Protein AF-T1BQE9-F1 (afdb_monomer)

pLDDT: mean 94.15, std 4.01, range [62.59, 97.69]

Mean predicted aligned error: 7.02 Å

Nearest PDB structures (foldseek):
  5xge-assembly1_A  TM=5.916E-01  e=1.731E-04  Pseudomonas aeruginosa PAO1
  5xgd-assembly1_A  TM=4.954E-01  e=2.818E-04  Pseudomonas aeruginosa PAO1
  8dik-assembly1_A  TM=7.262E-01  e=4.936E-03  Escherichia coli
  5xgb-assembly1_A-2  TM=3.998E-01  e=2.208E-04  Pseudomonas aeruginosa PAO1
  8iff-assembly1_B  TM=5.034E-01  e=6.000E-02  Arabidopsis thaliana

InterPro domains:
  IPR000160 GGDEF domain [PF00990] (57-122)
  IPR000160 GGDEF domain [PS50887] (87-123)
  IPR000160 GGDEF domain [TIGR00254] (54-122)
  IPR000160 GGDEF domain [cd01949] (58-122)
  IPR029787 Nucleotide cyclase [SSF55073] (62-122)
  IPR035965 PAS domain superfamily [SSF55785] (3-54)
  IPR043128 Reverse transcriptase/Diguanylate cyclase domain [G3DSA:3.30.70.270] (54-123)
  IPR052163 Diguanylate Cyclase/Regulatory Protein [PTHR46663] (2-123)

Sequence (123 aa):
KGHWDGEIINKKKNGDLFTSWLSITTLM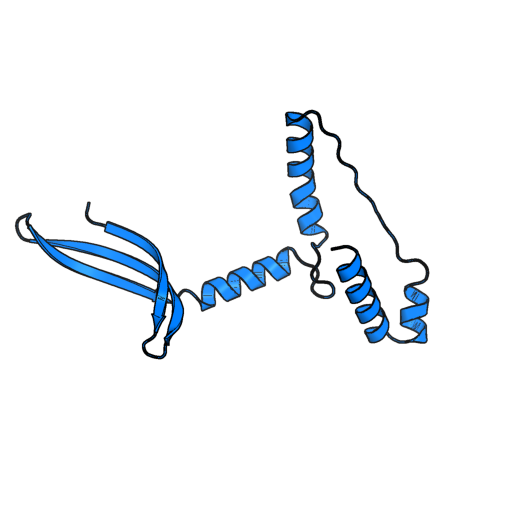TGGIIDHFVGILDDISEKKIREEQLTRLAYQDPLTGLANRYLLLERVPQILAFCKRRTMKAAILAIDLDRFKPVNDNYGHIVGDKLLQVLAKRLA

Radius of gyration: 24.88 Å; Cα contacts (8 Å, |Δi|>4): 122; chains: 1; bounding box: 51×43×64 Å

Secondary structure (DSSP, 8-state):
--EEEEEEEEE-TTS-EEEEEEEEEEEEETTEEEEEEEEEEE-HHHHHHHHHHHHHHHB-TTT-SB-HHHHHHHHHHHHHHHHHHT----------TTHHHHHHHH-HHHHHHHHHHHHHHH-

Solvent-accessible surface area (backbone atoms only — not comparable to full-atom values): 7362 Å² total; per-residue (Å²): 125,65,63,52,73,48,81,45,83,46,69,48,94,90,64,51,76,44,41,27,42,39,38,39,38,58,40,66,57,98,87,39,85,74,49,75,51,74,51,77,42,82,43,44,70,58,52,53,50,51,50,50,51,50,44,65,68,32,29,34,89,83,51,66,44,76,24,73,62,39,51,63,67,44,49,62,57,51,53,54,50,22,66,77,66,78,48,87,84,86,87,87,88,83,81,71,83,70,50,64,61,42,27,75,74,64,34,60,72,51,38,52,51,50,49,32,54,51,42,66,73,74,108

Foldseek 3Di:
DAKDWDWDWDADPVGDIFIWIKIWGFDDDPNHGDDIDIDIDGCRVVVVVVVVVVQVQFADPLQSHGDPNVVVVCVVVVVVVCVVVVHDDDDDDDDDPPLVVCCVPPNPVRSSVVSNVVSVVVD

Structure (mmCIF, N/CA/C/O backbone):
data_AF-T1BQE9-F1
#
_entry.id   AF-T1BQE9-F1
#
loop_
_atom_site.group_PDB
_atom_site.id
_atom_site.type_symbol
_atom_site.label_atom_id
_atom_site.label_alt_id
_atom_site.label_comp_id
_atom_site.label_asym_id
_atom_site.label_entity_id
_atom_site.label_seq_id
_atom_site.pdbx_PDB_ins_code
_atom_site.Cartn_x
_atom_site.Cartn_y
_atom_site.Cartn_z
_atom_site.occupancy
_atom_site.B_iso_or_equiv
_atom_site.auth_seq_id
_atom_site.auth_comp_id
_atom_site.auth_asym_id
_atom_site.auth_atom_id
_atom_site.pdbx_PDB_model_num
ATOM 1 N N . LYS A 1 1 ? 23.593 11.977 -28.640 1.00 62.59 1 LYS A N 1
ATOM 2 C CA . LYS A 1 1 ? 23.774 10.521 -28.865 1.00 62.59 1 LYS A CA 1
ATOM 3 C C . LYS A 1 1 ? 22.382 9.940 -29.055 1.00 62.59 1 LYS A C 1
ATOM 5 O O . LYS A 1 1 ? 21.545 10.225 -28.213 1.00 62.59 1 LYS A O 1
ATOM 10 N N . GLY A 1 2 ? 22.114 9.284 -30.186 1.00 83.56 2 GLY A N 1
ATOM 11 C CA . GLY A 1 2 ? 20.777 8.799 -30.553 1.00 83.56 2 GLY A CA 1
ATOM 12 C C . GLY A 1 2 ? 20.382 7.589 -29.715 1.00 83.56 2 GLY A C 1
ATOM 13 O O . GLY A 1 2 ? 20.604 6.454 -30.123 1.00 83.56 2 GLY A O 1
ATOM 14 N N . HIS A 1 3 ? 19.892 7.851 -28.509 1.00 91.19 3 HIS A N 1
ATOM 15 C CA . HIS A 1 3 ? 19.407 6.849 -27.576 1.00 91.19 3 HIS A CA 1
ATOM 16 C C . HIS A 1 3 ? 18.204 7.416 -26.832 1.00 91.19 3 HIS A C 1
ATOM 18 O O . HIS A 1 3 ? 18.222 8.582 -26.432 1.00 91.19 3 HIS A O 1
ATOM 24 N N . TRP A 1 4 ? 17.181 6.592 -26.668 1.00 94.88 4 TRP A N 1
ATOM 25 C CA . TRP A 1 4 ? 16.024 6.895 -25.847 1.00 94.88 4 TRP A CA 1
ATOM 26 C C . TRP A 1 4 ? 15.579 5.621 -25.142 1.00 94.88 4 TRP A C 1
ATOM 28 O O . TRP A 1 4 ? 15.485 4.570 -25.773 1.00 94.88 4 TRP A O 1
ATOM 38 N N . ASP A 1 5 ? 15.282 5.729 -23.858 1.00 95.62 5 ASP A N 1
ATOM 39 C CA . ASP A 1 5 ? 14.698 4.672 -23.053 1.00 95.62 5 ASP A CA 1
ATOM 40 C C . ASP A 1 5 ? 13.541 5.231 -22.222 1.00 95.62 5 ASP A C 1
ATOM 42 O O . ASP A 1 5 ? 13.571 6.380 -21.772 1.00 95.62 5 ASP A O 1
ATOM 46 N N . GLY A 1 6 ? 12.488 4.435 -22.053 1.00 95.69 6 GLY A N 1
ATOM 47 C CA . GLY A 1 6 ? 11.358 4.849 -21.241 1.00 95.69 6 GLY A CA 1
ATOM 48 C C . GLY A 1 6 ? 10.224 3.842 -21.165 1.00 95.69 6 GLY A C 1
ATOM 49 O O . GLY A 1 6 ? 10.107 2.905 -21.958 1.00 95.69 6 GLY A O 1
ATOM 50 N N . GLU A 1 7 ? 9.357 4.079 -20.186 1.00 96.25 7 GLU A N 1
ATOM 51 C CA . GLU A 1 7 ? 8.101 3.361 -20.038 1.00 96.25 7 GLU A CA 1
ATOM 52 C C . GLU A 1 7 ? 7.047 3.936 -20.988 1.00 96.25 7 GLU A C 1
ATOM 54 O O . GLU A 1 7 ? 6.796 5.142 -21.005 1.00 96.25 7 GLU A O 1
ATOM 59 N N . ILE A 1 8 ? 6.398 3.058 -21.751 1.00 95.44 8 ILE A N 1
ATOM 60 C CA . ILE A 1 8 ? 5.274 3.404 -22.622 1.00 95.44 8 ILE A CA 1
ATOM 61 C C . ILE A 1 8 ? 4.146 2.389 -22.482 1.00 95.44 8 ILE A C 1
ATOM 63 O O . ILE A 1 8 ? 4.360 1.226 -22.133 1.00 95.44 8 ILE A O 1
ATOM 67 N N . ILE A 1 9 ? 2.931 2.831 -22.798 1.00 96.25 9 ILE A N 1
ATOM 68 C CA . ILE A 1 9 ? 1.780 1.947 -22.964 1.00 96.25 9 ILE A CA 1
ATOM 69 C C . ILE A 1 9 ? 1.748 1.509 -24.427 1.00 96.25 9 ILE A C 1
ATOM 71 O O . ILE A 1 9 ? 1.636 2.340 -25.327 1.00 96.25 9 ILE A O 1
ATOM 75 N N . ASN A 1 10 ? 1.833 0.204 -24.654 1.00 94.81 10 ASN A N 1
ATOM 76 C CA . ASN A 1 10 ? 1.734 -0.418 -25.966 1.00 94.81 10 ASN A CA 1
ATOM 77 C C . ASN A 1 10 ? 0.461 -1.253 -26.086 1.00 94.81 10 ASN A C 1
ATOM 79 O O . ASN A 1 10 ? -0.235 -1.517 -25.105 1.00 94.81 10 ASN A O 1
ATOM 83 N N . LYS A 1 11 ? 0.154 -1.674 -27.316 1.00 95.62 11 LYS A N 1
ATOM 84 C CA . LYS A 1 11 ? -1.008 -2.511 -27.620 1.00 95.62 11 LYS A CA 1
ATOM 85 C C . LYS A 1 11 ? -0.579 -3.806 -28.301 1.00 95.62 11 LYS A C 1
ATOM 87 O O . LYS A 1 11 ? 0.121 -3.776 -29.311 1.00 95.62 11 LYS A O 1
ATOM 92 N N . LYS A 1 12 ? -1.017 -4.944 -27.767 1.00 93.19 12 LYS A N 1
ATOM 93 C CA . LYS A 1 12 ? -0.845 -6.268 -28.379 1.00 93.19 12 LYS A CA 1
ATOM 94 C C . LYS A 1 12 ? -1.709 -6.377 -29.640 1.00 93.19 12 LYS A C 1
ATOM 96 O O . LYS A 1 12 ? -2.676 -5.635 -29.827 1.00 93.19 12 LYS A O 1
ATOM 101 N N . LYS A 1 13 ? -1.396 -7.339 -30.517 1.00 93.62 13 LYS A N 1
ATOM 102 C CA . LYS A 1 13 ? -2.164 -7.586 -31.757 1.00 93.6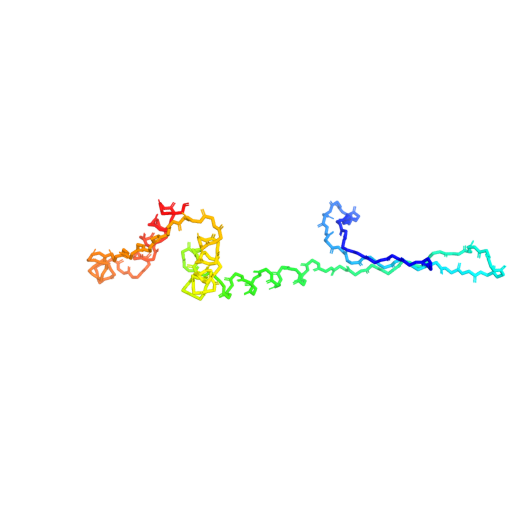2 13 LYS A CA 1
ATOM 103 C C . LYS A 1 13 ? -3.646 -7.881 -31.487 1.00 93.62 13 LYS A C 1
ATOM 105 O O . LYS A 1 13 ? -4.492 -7.519 -32.296 1.00 93.62 13 LYS A O 1
ATOM 110 N N . ASN A 1 14 ? -3.951 -8.520 -30.358 1.00 94.56 14 ASN A N 1
ATOM 111 C CA . ASN A 1 14 ? -5.314 -8.823 -29.918 1.00 94.56 14 ASN A CA 1
ATOM 112 C C . ASN A 1 14 ? -6.072 -7.601 -29.353 1.00 94.56 14 ASN A C 1
ATOM 114 O O . ASN A 1 14 ? -7.262 -7.713 -29.088 1.00 94.56 14 ASN A O 1
ATOM 118 N N . GLY A 1 15 ? -5.416 -6.445 -29.200 1.00 93.94 15 GLY A N 1
ATOM 119 C CA . GLY A 1 15 ? -6.016 -5.217 -28.683 1.00 93.94 15 GLY A CA 1
ATOM 120 C C . GLY A 1 15 ? -5.698 -4.903 -27.221 1.00 93.94 15 GLY A C 1
ATOM 121 O O . GLY A 1 15 ? -5.955 -3.774 -26.809 1.00 93.94 15 GLY A O 1
ATOM 122 N N . ASP A 1 16 ? -5.099 -5.830 -26.470 1.00 94.81 16 ASP A N 1
ATOM 123 C CA . ASP A 1 16 ? -4.802 -5.620 -25.051 1.00 94.81 16 ASP A CA 1
ATOM 124 C C . ASP A 1 16 ? -3.706 -4.572 -24.859 1.00 94.81 16 ASP A C 1
ATOM 126 O O . ASP A 1 16 ? -2.667 -4.602 -25.529 1.00 94.81 16 ASP A O 1
ATOM 130 N N . LEU A 1 17 ? -3.924 -3.656 -23.917 1.00 94.38 17 LEU A N 1
ATOM 131 C CA . LEU A 1 17 ? -2.906 -2.701 -23.499 1.00 94.38 17 LEU A CA 1
ATOM 132 C C . LEU A 1 17 ? -1.933 -3.364 -22.527 1.00 94.38 17 LEU A C 1
ATOM 134 O O . LEU A 1 17 ? -2.334 -4.147 -21.667 1.00 94.38 17 LEU A O 1
ATOM 138 N N . PHE A 1 18 ? -0.655 -3.030 -22.653 1.00 94.69 18 PHE A N 1
ATOM 139 C CA . PHE A 1 18 ? 0.387 -3.497 -21.748 1.00 94.69 18 PHE A CA 1
ATOM 140 C C . PHE A 1 18 ? 1.454 -2.422 -21.565 1.00 94.69 18 PHE A C 1
ATOM 142 O O . PHE A 1 18 ? 1.672 -1.582 -22.443 1.00 94.69 18 PHE A O 1
ATOM 149 N N . THR A 1 19 ? 2.112 -2.438 -20.412 1.00 96.31 19 THR A N 1
ATOM 150 C CA . THR A 1 19 ? 3.206 -1.516 -20.123 1.00 96.31 19 THR A CA 1
ATOM 151 C C . THR A 1 19 ? 4.511 -2.141 -20.583 1.00 96.31 19 THR A C 1
ATOM 153 O O . THR A 1 19 ? 4.851 -3.249 -20.173 1.00 96.31 19 THR A O 1
ATOM 156 N N . SER A 1 20 ? 5.268 -1.415 -21.400 1.00 96.19 20 SER A N 1
ATOM 157 C CA . SER A 1 20 ? 6.575 -1.868 -21.862 1.00 96.19 20 SER A CA 1
ATOM 158 C C . SER A 1 20 ? 7.671 -0.863 -21.569 1.00 96.19 20 SER A C 1
ATOM 160 O O . SER A 1 20 ? 7.469 0.341 -21.742 1.00 96.19 20 SER A O 1
ATOM 162 N N . TRP A 1 21 ? 8.850 -1.369 -21.225 1.00 96.38 21 TRP A N 1
ATOM 163 C CA . TRP A 1 21 ? 10.082 -0.601 -21.311 1.00 96.38 21 TRP A CA 1
ATOM 164 C C . TRP A 1 21 ? 10.601 -0.678 -22.746 1.00 96.38 21 TRP A C 1
ATOM 166 O O . TRP A 1 21 ? 10.864 -1.771 -23.251 1.00 96.38 21 TRP A O 1
ATOM 176 N N . LEU A 1 22 ? 10.715 0.464 -23.420 1.00 96.88 22 LEU A N 1
ATOM 177 C CA . LEU A 1 22 ? 11.240 0.544 -24.779 1.00 96.88 22 LEU A CA 1
ATOM 178 C C . LEU A 1 22 ? 12.586 1.262 -24.751 1.00 96.88 22 LEU A C 1
ATOM 180 O O . LEU A 1 22 ? 12.688 2.365 -24.230 1.00 96.88 22 LEU A O 1
ATOM 184 N N . SER A 1 23 ? 13.601 0.636 -25.341 1.00 96.31 23 SER A N 1
ATOM 185 C CA . SER A 1 23 ? 14.924 1.214 -25.565 1.00 96.31 23 SER A CA 1
ATOM 186 C C . SER A 1 23 ? 15.188 1.284 -27.065 1.00 96.31 23 SER A C 1
ATOM 188 O O . SER A 1 23 ? 15.152 0.261 -27.746 1.00 96.31 23 SER A O 1
ATOM 190 N N . ILE A 1 24 ? 15.427 2.482 -27.593 1.00 96.00 24 ILE A N 1
ATOM 191 C CA . ILE A 1 24 ? 15.719 2.742 -29.004 1.00 96.00 24 ILE A CA 1
ATOM 192 C C . ILE A 1 24 ? 17.141 3.274 -29.107 1.00 96.00 24 ILE A C 1
ATOM 194 O O . ILE A 1 24 ? 17.485 4.284 -28.495 1.00 96.00 24 ILE A O 1
ATOM 198 N N . THR A 1 25 ? 17.962 2.626 -29.925 1.00 94.88 25 THR A N 1
ATOM 199 C CA . THR A 1 25 ? 19.330 3.064 -30.206 1.00 94.88 25 THR A CA 1
ATOM 200 C C . THR A 1 25 ? 19.527 3.246 -31.701 1.00 94.88 25 THR A C 1
ATOM 202 O O . THR A 1 25 ? 19.159 2.392 -32.506 1.00 94.88 25 THR A O 1
ATOM 205 N N . THR A 1 26 ? 20.112 4.377 -32.078 1.00 94.31 26 THR A N 1
ATOM 206 C CA . THR A 1 26 ? 20.447 4.691 -33.465 1.00 94.31 26 THR A CA 1
ATOM 207 C C . THR A 1 26 ? 21.767 4.034 -33.857 1.00 94.31 26 THR A C 1
ATOM 209 O O . THR A 1 26 ? 22.780 4.222 -33.182 1.00 94.31 26 THR A O 1
ATOM 212 N N . LEU A 1 27 ? 21.773 3.315 -34.977 1.00 91.62 27 LEU A N 1
ATOM 213 C CA . LEU A 1 27 ? 22.975 2.810 -35.631 1.00 91.62 27 LEU A CA 1
ATOM 214 C C . LEU A 1 27 ? 23.413 3.792 -36.716 1.00 91.62 27 LEU A C 1
ATOM 216 O O . LEU A 1 27 ? 22.602 4.249 -37.526 1.00 91.62 27 LEU A O 1
ATOM 220 N N . MET A 1 28 ? 24.701 4.129 -36.708 1.00 90.31 28 MET A N 1
ATOM 221 C CA . MET A 1 28 ? 25.295 5.064 -37.658 1.00 90.31 28 MET A CA 1
ATOM 222 C C . MET A 1 28 ? 26.385 4.377 -38.474 1.00 90.31 28 MET A C 1
ATOM 224 O O . MET A 1 28 ? 27.277 3.748 -37.906 1.00 90.31 28 MET A O 1
ATOM 228 N N . THR A 1 29 ? 26.354 4.592 -39.787 1.00 88.69 29 THR A N 1
ATOM 229 C CA . THR A 1 29 ? 27.376 4.133 -40.733 1.00 88.69 29 THR A CA 1
ATOM 230 C C . THR A 1 29 ? 27.909 5.349 -41.482 1.00 88.69 29 THR A C 1
ATOM 232 O O . THR A 1 29 ? 27.142 6.119 -42.052 1.00 88.69 29 THR A O 1
ATOM 235 N N . GLY A 1 30 ? 29.223 5.592 -41.435 1.00 86.75 30 GLY A N 1
ATOM 236 C CA . GLY A 1 30 ? 29.820 6.762 -42.099 1.00 86.75 30 GLY A CA 1
ATOM 237 C C . GLY A 1 30 ? 29.335 8.124 -41.572 1.00 86.75 30 GLY A C 1
ATOM 238 O O . GLY A 1 30 ? 29.388 9.108 -42.299 1.00 86.75 30 GLY A O 1
ATOM 239 N N . GLY A 1 31 ? 28.834 8.193 -40.332 1.00 84.62 31 GLY A N 1
ATOM 240 C CA . GLY A 1 31 ? 28.271 9.419 -39.743 1.00 84.62 31 GLY A CA 1
ATOM 241 C C . GLY A 1 31 ? 26.815 9.711 -40.130 1.00 84.62 31 GLY A C 1
ATOM 242 O O . GLY A 1 31 ? 26.263 10.714 -39.682 1.00 84.62 31 GLY A O 1
ATOM 243 N N . ILE A 1 32 ? 26.182 8.832 -40.911 1.00 87.94 32 ILE A N 1
ATOM 244 C CA . ILE A 1 32 ? 24.778 8.926 -41.322 1.00 87.94 32 ILE A CA 1
ATOM 245 C C . ILE A 1 32 ? 23.959 7.918 -40.511 1.00 87.94 32 ILE A C 1
ATOM 247 O O . ILE A 1 32 ? 24.427 6.817 -40.220 1.00 87.94 32 ILE A O 1
ATOM 251 N N . ILE A 1 33 ? 22.744 8.307 -40.121 1.00 87.69 33 ILE A N 1
ATOM 252 C CA . ILE A 1 33 ? 21.786 7.401 -39.481 1.00 87.69 33 ILE A CA 1
ATOM 253 C C . ILE A 1 33 ? 21.350 6.356 -40.505 1.00 87.69 33 ILE A C 1
ATOM 255 O O . ILE A 1 33 ? 20.773 6.706 -41.529 1.00 87.69 33 ILE A O 1
ATOM 259 N N . ASP A 1 34 ? 21.620 5.093 -40.200 1.00 90.38 34 ASP A N 1
ATOM 260 C CA . ASP A 1 34 ? 21.367 3.964 -41.093 1.00 90.38 34 ASP A CA 1
ATOM 261 C C . ASP A 1 34 ? 20.167 3.141 -40.599 1.00 90.38 34 ASP A C 1
ATOM 263 O O . ASP A 1 34 ? 19.220 2.897 -41.340 1.00 90.38 34 ASP A O 1
ATOM 267 N N . HIS A 1 35 ? 20.138 2.805 -39.304 1.00 92.00 35 HIS A N 1
ATOM 268 C CA . HIS A 1 35 ? 19.071 2.003 -38.699 1.00 92.00 35 HIS A CA 1
ATOM 269 C C . HIS A 1 35 ? 18.724 2.471 -37.281 1.00 92.00 35 HIS A C 1
ATOM 271 O O . HIS A 1 35 ? 19.502 3.151 -36.609 1.00 92.00 35 HIS A O 1
ATOM 277 N N . PHE A 1 36 ? 17.563 2.038 -36.792 1.00 92.81 36 PHE A N 1
ATOM 278 C CA . PHE A 1 36 ? 17.206 2.088 -35.377 1.00 92.81 36 PHE A CA 1
ATOM 279 C C . PHE A 1 36 ? 16.979 0.667 -34.877 1.00 92.81 36 PHE A C 1
ATOM 281 O O . PHE A 1 36 ? 16.279 -0.116 -35.515 1.00 92.81 36 PHE A O 1
ATOM 288 N N . VAL A 1 37 ? 17.552 0.348 -33.723 1.00 94.31 37 VAL A N 1
ATOM 289 C CA . VAL A 1 37 ? 17.296 -0.907 -33.018 1.00 94.31 37 VAL A CA 1
ATOM 290 C C . VAL A 1 37 ? 16.435 -0.592 -31.807 1.00 94.31 37 VAL A C 1
ATOM 292 O O . VAL A 1 37 ? 16.832 0.208 -30.961 1.00 94.31 37 VAL A O 1
ATOM 295 N N . GLY A 1 38 ? 15.254 -1.205 -31.753 1.00 94.81 38 GLY A N 1
ATOM 296 C CA . GLY A 1 38 ? 14.331 -1.124 -30.627 1.00 94.81 38 GLY A CA 1
ATOM 297 C C . GLY A 1 38 ? 14.305 -2.439 -29.854 1.00 94.81 38 GLY A C 1
ATOM 298 O O . GLY A 1 38 ? 14.057 -3.487 -30.445 1.00 94.81 38 GLY A O 1
ATOM 299 N N . ILE A 1 39 ? 14.531 -2.383 -28.544 1.00 94.56 39 ILE A N 1
ATOM 300 C CA . ILE A 1 39 ? 14.305 -3.499 -27.622 1.00 94.56 39 ILE A CA 1
ATOM 301 C C . ILE A 1 39 ? 13.086 -3.150 -26.778 1.00 94.56 39 ILE A C 1
ATOM 303 O O . ILE A 1 39 ? 13.050 -2.095 -26.145 1.00 94.56 39 ILE A O 1
ATOM 307 N N . LEU A 1 40 ? 12.098 -4.038 -26.787 1.00 95.75 40 LEU A N 1
ATOM 308 C CA . LEU A 1 40 ? 10.863 -3.910 -26.029 1.00 95.75 40 LEU A CA 1
ATOM 309 C C . LEU A 1 40 ? 10.799 -5.035 -25.000 1.00 95.75 40 LEU A C 1
ATOM 311 O O . LEU A 1 40 ? 10.899 -6.205 -25.364 1.00 95.75 40 LEU A O 1
ATOM 315 N N . ASP A 1 41 ? 10.596 -4.664 -23.742 1.00 95.25 41 ASP A N 1
ATOM 316 C CA . ASP A 1 41 ? 10.373 -5.589 -22.632 1.00 95.25 41 ASP A CA 1
ATOM 317 C C . ASP A 1 41 ? 8.971 -5.358 -22.046 1.00 95.25 41 ASP A C 1
ATOM 319 O O . ASP A 1 41 ? 8.622 -4.220 -21.721 1.00 95.25 41 ASP A O 1
ATOM 323 N N . ASP A 1 42 ? 8.141 -6.404 -21.953 1.00 95.06 42 ASP A N 1
ATOM 324 C CA . ASP A 1 42 ? 6.819 -6.325 -21.309 1.00 95.06 42 ASP A CA 1
ATOM 325 C C . ASP A 1 42 ? 7.021 -6.368 -19.790 1.00 95.06 42 ASP A C 1
ATOM 327 O O . ASP A 1 42 ? 7.296 -7.415 -19.204 1.00 95.06 42 ASP A O 1
ATOM 331 N N . ILE A 1 43 ? 6.876 -5.213 -19.141 1.00 95.50 43 ILE A N 1
ATOM 332 C CA . ILE A 1 43 ? 7.095 -5.067 -17.698 1.00 95.50 43 ILE A CA 1
ATOM 333 C C . ILE A 1 43 ? 5.789 -5.146 -16.900 1.00 95.50 43 ILE A C 1
ATOM 335 O O . ILE A 1 43 ? 5.795 -4.897 -15.693 1.00 95.50 43 ILE A O 1
ATOM 339 N N . SER A 1 44 ? 4.666 -5.501 -17.533 1.00 93.25 44 SER A N 1
ATOM 340 C CA . SER A 1 44 ? 3.341 -5.483 -16.896 1.00 93.25 44 SER A CA 1
ATOM 341 C C . SER A 1 44 ? 3.292 -6.364 -15.644 1.00 93.25 44 SER A C 1
ATOM 343 O O . SER A 1 44 ? 2.871 -5.912 -14.580 1.00 93.25 44 SER A O 1
ATOM 345 N N . GLU A 1 45 ? 3.802 -7.597 -15.717 1.00 93.38 45 GLU A N 1
ATOM 346 C CA . GLU A 1 45 ? 3.844 -8.50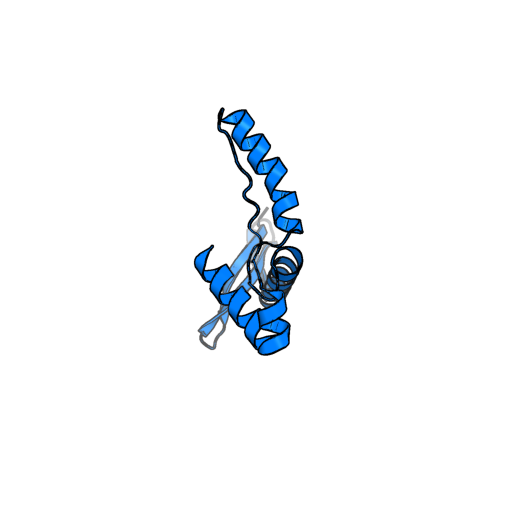6 -14.561 1.00 93.38 45 GLU A CA 1
ATOM 347 C C . GLU A 1 45 ? 4.756 -8.009 -13.438 1.00 93.38 45 GLU A C 1
ATOM 349 O O . GLU A 1 45 ? 4.496 -8.259 -12.258 1.00 93.38 45 GLU A O 1
ATOM 354 N N . LYS A 1 46 ? 5.852 -7.330 -13.791 1.00 93.56 46 LYS A N 1
ATOM 355 C CA . LYS A 1 46 ? 6.756 -6.733 -12.808 1.00 93.56 46 LYS A CA 1
ATOM 356 C C . LYS A 1 46 ? 6.035 -5.619 -12.053 1.00 93.56 46 LYS A C 1
ATOM 358 O O . LYS A 1 46 ? 6.049 -5.632 -10.826 1.00 93.56 46 LYS A O 1
ATOM 363 N N . LYS A 1 47 ? 5.331 -4.733 -12.763 1.00 92.44 47 LYS A N 1
ATOM 364 C CA . LYS A 1 47 ? 4.563 -3.644 -12.143 1.00 92.44 47 LYS A CA 1
ATOM 365 C C . LYS A 1 47 ? 3.427 -4.156 -11.263 1.00 92.44 47 LYS A C 1
ATOM 367 O O . LYS A 1 47 ? 3.263 -3.662 -10.155 1.00 92.44 47 LYS A O 1
ATOM 372 N N . ILE A 1 48 ? 2.697 -5.187 -11.699 1.00 92.69 48 ILE A N 1
ATOM 373 C CA . ILE A 1 48 ? 1.647 -5.815 -10.877 1.00 92.69 48 ILE A CA 1
ATOM 374 C C . ILE A 1 48 ? 2.238 -6.354 -9.569 1.00 92.69 48 ILE A C 1
ATOM 376 O O . ILE A 1 48 ? 1.681 -6.126 -8.496 1.00 92.69 48 ILE A O 1
ATOM 380 N N . ARG A 1 49 ? 3.387 -7.038 -9.633 1.00 93.75 49 ARG A N 1
ATOM 381 C CA . ARG A 1 49 ? 4.072 -7.544 -8.435 1.00 93.75 49 ARG A CA 1
ATOM 382 C C . ARG A 1 49 ? 4.569 -6.419 -7.531 1.00 93.75 49 ARG A C 1
ATOM 384 O O . ARG A 1 49 ? 4.412 -6.511 -6.318 1.00 93.75 49 ARG A O 1
ATOM 391 N N . GLU A 1 50 ? 5.137 -5.357 -8.094 1.00 93.44 50 GLU A N 1
ATOM 392 C CA . GLU A 1 50 ? 5.568 -4.176 -7.335 1.00 93.44 50 GLU A CA 1
ATOM 393 C C . GLU A 1 50 ? 4.391 -3.486 -6.633 1.00 93.44 50 GLU A C 1
ATOM 395 O O . GLU A 1 50 ? 4.495 -3.120 -5.460 1.00 93.44 50 GLU A O 1
ATOM 400 N N . GLU A 1 51 ? 3.246 -3.361 -7.305 1.00 92.50 51 GLU A N 1
ATOM 401 C CA . GLU A 1 51 ? 2.031 -2.797 -6.719 1.00 92.50 51 GLU A CA 1
ATOM 402 C C . GLU A 1 51 ? 1.487 -3.687 -5.593 1.00 92.50 51 GLU A C 1
ATOM 404 O O . GLU A 1 51 ? 1.124 -3.187 -4.527 1.00 92.50 51 GLU A O 1
ATOM 409 N N . GLN A 1 52 ? 1.493 -5.009 -5.780 1.00 92.19 52 GLN A N 1
ATOM 410 C CA . GLN A 1 52 ? 1.111 -5.966 -4.739 1.00 92.19 52 GLN A CA 1
ATOM 411 C C . GLN A 1 52 ? 2.040 -5.891 -3.523 1.00 92.19 52 GLN A C 1
ATOM 413 O O . GLN A 1 52 ? 1.558 -5.847 -2.393 1.00 92.19 52 GLN A O 1
ATOM 418 N N . LEU A 1 53 ? 3.358 -5.824 -3.733 1.00 93.19 53 LEU A N 1
ATOM 419 C CA . LEU A 1 53 ? 4.331 -5.648 -2.653 1.00 93.19 53 LEU A CA 1
ATOM 420 C C . LEU A 1 53 ? 4.107 -4.329 -1.912 1.00 93.19 53 LEU A C 1
ATOM 422 O O . LEU A 1 53 ? 4.090 -4.310 -0.684 1.00 93.19 53 LEU A O 1
ATOM 426 N N . THR A 1 54 ? 3.866 -3.244 -2.647 1.00 91.19 54 THR A N 1
ATOM 427 C CA . THR A 1 54 ? 3.550 -1.932 -2.070 1.00 91.19 54 THR A CA 1
ATOM 428 C C . THR A 1 54 ? 2.276 -2.004 -1.230 1.00 91.19 54 THR A C 1
ATOM 430 O O . THR A 1 54 ? 2.242 -1.517 -0.100 1.00 91.19 54 THR A O 1
ATOM 433 N N . ARG A 1 55 ? 1.232 -2.664 -1.741 1.00 92.50 55 ARG A N 1
ATOM 434 C CA . ARG A 1 55 ? -0.020 -2.882 -1.012 1.00 92.50 55 ARG A CA 1
ATOM 435 C C . ARG A 1 55 ? 0.218 -3.650 0.287 1.00 92.50 55 ARG A C 1
ATOM 437 O O . ARG A 1 55 ? -0.229 -3.200 1.333 1.00 92.50 55 ARG A O 1
ATOM 444 N N . LEU A 1 56 ? 0.957 -4.755 0.239 1.00 91.62 56 LEU A N 1
ATOM 445 C CA . LEU A 1 56 ? 1.272 -5.568 1.420 1.00 91.62 56 LEU A CA 1
ATOM 446 C C . LEU A 1 56 ? 2.138 -4.818 2.444 1.00 91.62 56 LEU A C 1
ATOM 448 O O . LEU A 1 56 ? 1.977 -5.017 3.645 1.00 91.62 56 LEU A O 1
ATOM 452 N N . ALA A 1 57 ? 3.038 -3.947 1.985 1.00 94.44 57 ALA A N 1
ATOM 453 C CA . ALA A 1 57 ? 3.907 -3.167 2.859 1.00 94.44 57 ALA A CA 1
ATOM 454 C C . ALA A 1 57 ? 3.161 -2.035 3.585 1.00 94.44 57 ALA A C 1
ATOM 456 O O . ALA A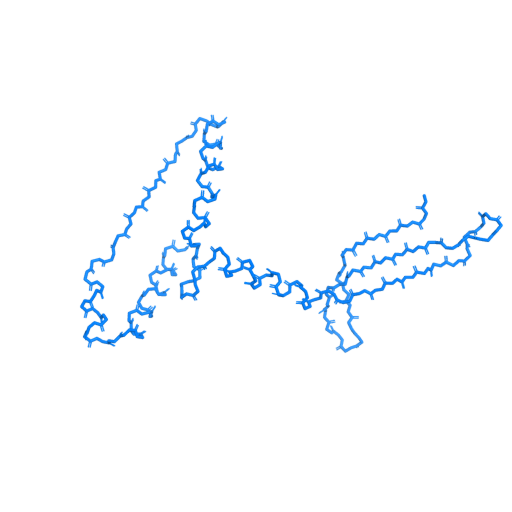 1 57 ? 3.467 -1.739 4.742 1.00 94.44 57 ALA A O 1
ATOM 457 N N . TYR A 1 58 ? 2.182 -1.400 2.931 1.00 96.06 58 TYR A N 1
ATOM 458 C CA . TYR A 1 58 ? 1.593 -0.142 3.409 1.00 96.06 58 TYR A CA 1
ATOM 459 C C . TYR A 1 58 ? 0.098 -0.191 3.732 1.00 96.06 58 TYR A C 1
ATOM 461 O O . TYR A 1 58 ? -0.407 0.748 4.350 1.00 96.06 58 TYR A O 1
ATOM 469 N N . GLN A 1 59 ? -0.622 -1.245 3.350 1.00 96.19 59 GLN A N 1
ATOM 470 C CA . GLN A 1 59 ? -2.056 -1.378 3.606 1.00 96.19 59 GLN A CA 1
ATOM 471 C C . GLN A 1 59 ? -2.362 -2.563 4.524 1.00 96.19 59 GLN A C 1
ATOM 473 O O . GLN A 1 59 ? -1.641 -3.558 4.558 1.00 96.19 59 GLN A O 1
ATOM 478 N N . ASP A 1 60 ? -3.432 -2.429 5.300 1.00 95.94 60 ASP A N 1
ATOM 479 C CA . ASP A 1 60 ? -4.022 -3.522 6.061 1.00 95.94 60 ASP A CA 1
ATOM 480 C C . ASP A 1 60 ? -4.812 -4.439 5.105 1.00 95.94 60 ASP A C 1
ATOM 482 O O . ASP A 1 60 ? -5.687 -3.950 4.385 1.00 95.94 60 ASP A O 1
ATOM 486 N N . PRO A 1 61 ? -4.529 -5.754 5.054 1.00 93.62 61 PRO A N 1
ATOM 487 C CA . PRO A 1 61 ? -5.122 -6.648 4.059 1.00 93.62 61 PRO A CA 1
ATOM 488 C C . PRO A 1 61 ? -6.624 -6.882 4.259 1.00 93.62 61 PRO A C 1
ATOM 490 O O . PRO A 1 61 ? -7.313 -7.226 3.300 1.00 93.62 61 PRO A O 1
ATOM 493 N N . LEU A 1 62 ? -7.140 -6.704 5.480 1.00 95.56 62 LEU A N 1
ATOM 494 C CA . LEU A 1 62 ? -8.554 -6.911 5.778 1.00 95.56 62 LEU A CA 1
ATOM 495 C C . LEU A 1 62 ? -9.400 -5.711 5.339 1.00 95.56 62 LEU A C 1
ATOM 497 O O . LEU A 1 62 ? -10.446 -5.884 4.710 1.00 95.56 62 LEU A O 1
ATOM 501 N N . THR A 1 63 ? -8.960 -4.504 5.693 1.00 95.75 63 THR A N 1
ATOM 502 C CA . THR A 1 63 ? -9.722 -3.259 5.522 1.00 95.75 63 THR A CA 1
ATOM 503 C C . THR A 1 63 ? -9.326 -2.455 4.286 1.00 95.75 63 THR A C 1
ATOM 505 O O . THR A 1 63 ? -10.117 -1.637 3.818 1.00 95.75 63 THR A O 1
ATOM 508 N N . GLY A 1 64 ? -8.118 -2.664 3.755 1.00 93.62 64 GLY A N 1
ATOM 509 C CA . GLY A 1 64 ? -7.531 -1.873 2.671 1.00 93.62 64 GLY A CA 1
ATOM 510 C C . GLY A 1 64 ? -7.041 -0.481 3.092 1.00 93.62 64 GLY A C 1
ATOM 511 O O . GLY A 1 64 ? -6.538 0.264 2.250 1.00 93.62 64 GLY A O 1
ATOM 512 N N . LEU A 1 65 ? -7.175 -0.107 4.370 1.00 95.00 65 LEU A N 1
ATOM 513 C CA . LEU A 1 65 ? -6.693 1.176 4.885 1.00 95.00 65 LEU A CA 1
ATOM 514 C C . LEU A 1 65 ? -5.171 1.193 5.026 1.00 95.00 65 LEU A C 1
ATOM 516 O O . LEU A 1 65 ? -4.517 0.152 5.047 1.00 95.00 65 LEU A O 1
ATOM 520 N N . ALA A 1 66 ? -4.602 2.391 5.171 1.00 95.31 66 ALA A N 1
ATOM 521 C CA . ALA A 1 66 ? -3.199 2.553 5.534 1.00 95.31 66 ALA A CA 1
ATOM 522 C C . ALA A 1 66 ? -2.899 1.814 6.847 1.00 95.31 66 ALA A C 1
ATOM 524 O O . ALA A 1 66 ? -3.579 2.013 7.855 1.00 95.31 66 ALA A O 1
ATOM 525 N N . ASN A 1 67 ? -1.866 0.977 6.844 1.00 96.19 67 ASN A N 1
ATOM 526 C CA . ASN A 1 67 ? -1.443 0.275 8.045 1.00 96.19 67 ASN A CA 1
ATOM 527 C C . ASN A 1 67 ? -0.628 1.196 8.974 1.00 96.19 67 ASN A C 1
ATOM 529 O O . ASN A 1 67 ? -0.277 2.337 8.650 1.00 96.19 67 ASN A O 1
ATOM 533 N N . ARG A 1 68 ? -0.280 0.675 10.154 1.00 95.25 68 ARG A N 1
ATOM 534 C CA . ARG A 1 68 ? 0.524 1.405 11.145 1.00 95.25 68 ARG A CA 1
ATOM 535 C C . ARG A 1 68 ? 1.887 1.840 10.602 1.00 95.25 68 ARG A C 1
ATOM 537 O O . ARG A 1 68 ? 2.369 2.904 10.981 1.00 95.25 68 ARG A O 1
ATOM 544 N N . TYR A 1 69 ? 2.504 1.035 9.742 1.00 96.50 69 TYR A N 1
ATOM 545 C CA . TYR A 1 69 ? 3.798 1.361 9.153 1.00 96.50 69 TYR A CA 1
ATOM 546 C C . TYR A 1 69 ? 3.696 2.610 8.266 1.00 96.50 69 TYR A C 1
ATOM 548 O O . TYR A 1 69 ? 4.443 3.565 8.472 1.00 96.50 69 TYR A O 1
ATOM 556 N N . LEU A 1 70 ? 2.694 2.673 7.379 1.00 95.94 70 LEU A N 1
ATOM 557 C CA . LEU A 1 70 ? 2.452 3.852 6.546 1.00 95.94 70 LEU A CA 1
ATOM 558 C C . LEU A 1 70 ? 2.124 5.099 7.379 1.00 95.94 70 LEU A C 1
ATOM 560 O O . LEU A 1 70 ? 2.593 6.190 7.055 1.00 95.94 70 LEU A O 1
ATOM 564 N N . LEU A 1 71 ? 1.349 4.959 8.461 1.00 95.06 71 LEU A N 1
ATOM 565 C CA . LEU A 1 71 ? 1.083 6.071 9.380 1.00 95.06 71 LEU A CA 1
ATOM 566 C C . LEU A 1 71 ? 2.392 6.650 9.937 1.00 95.06 71 LEU A C 1
ATOM 568 O O . LEU A 1 71 ? 2.604 7.862 9.878 1.00 95.06 71 LEU A O 1
ATOM 572 N N . LEU A 1 72 ? 3.281 5.793 10.446 1.00 95.75 72 LEU A N 1
ATOM 573 C CA . LEU A 1 72 ? 4.557 6.213 11.029 1.00 95.75 72 LEU A CA 1
ATOM 574 C C . LEU A 1 72 ? 5.502 6.835 9.992 1.00 95.75 72 LEU A C 1
ATOM 576 O O . LEU A 1 72 ? 6.171 7.813 10.310 1.00 95.75 72 LEU A O 1
ATOM 580 N N . GLU A 1 73 ? 5.493 6.346 8.752 1.00 96.25 73 GLU A N 1
ATOM 581 C CA . GLU A 1 73 ? 6.221 6.953 7.627 1.00 96.25 73 GLU A CA 1
ATOM 582 C C . GLU A 1 73 ? 5.690 8.354 7.261 1.00 96.25 73 GLU A C 1
ATOM 584 O O . GLU A 1 73 ? 6.447 9.255 6.885 1.00 96.25 73 GLU A O 1
ATOM 589 N N . ARG A 1 74 ? 4.373 8.580 7.379 1.00 95.69 74 ARG A N 1
ATOM 590 C CA . ARG A 1 74 ? 3.725 9.848 6.997 1.00 95.69 74 ARG A CA 1
ATOM 591 C C . ARG A 1 74 ? 3.809 10.933 8.063 1.00 95.69 74 ARG A C 1
ATOM 593 O O . ARG A 1 74 ? 3.895 12.110 7.708 1.00 95.69 74 ARG A O 1
ATOM 600 N N . VAL A 1 75 ? 3.805 10.579 9.348 1.00 96.44 75 VAL A N 1
ATOM 601 C CA . VAL A 1 75 ? 3.819 11.557 10.452 1.00 96.44 75 VAL A CA 1
ATOM 602 C C . VAL A 1 75 ? 4.979 12.565 10.342 1.00 96.44 75 VAL A C 1
ATOM 604 O O . VAL A 1 75 ? 4.700 13.767 10.388 1.00 96.44 75 VAL A O 1
ATOM 607 N N . PRO A 1 76 ? 6.248 12.168 10.110 1.00 96.69 76 PRO A N 1
ATOM 608 C CA . PRO A 1 76 ? 7.351 13.119 9.941 1.00 96.69 76 PRO A CA 1
ATOM 609 C C . PRO A 1 76 ? 7.133 14.104 8.784 1.00 96.69 76 PRO A C 1
ATOM 611 O O . PRO A 1 76 ? 7.444 15.290 8.905 1.00 96.69 76 PRO A O 1
ATOM 614 N N . GLN A 1 77 ? 6.554 13.633 7.675 1.00 96.44 77 GLN A N 1
ATOM 615 C CA . GLN A 1 77 ? 6.265 14.454 6.496 1.00 96.44 77 GLN A CA 1
ATOM 616 C C . GLN A 1 77 ? 5.199 15.511 6.814 1.00 96.44 77 GLN A C 1
ATOM 618 O O . GLN A 1 77 ? 5.369 16.684 6.470 1.00 96.44 77 GLN A O 1
ATOM 623 N N . ILE A 1 78 ? 4.133 15.109 7.518 1.00 96.38 78 ILE A N 1
ATOM 624 C CA . ILE A 1 78 ? 3.054 15.998 7.968 1.00 96.38 78 ILE A CA 1
ATOM 625 C C . ILE A 1 78 ? 3.602 17.044 8.942 1.00 96.38 78 ILE A C 1
ATOM 627 O O . ILE A 1 78 ? 3.355 18.234 8.762 1.00 96.38 78 ILE A O 1
ATOM 631 N N . LEU A 1 79 ? 4.410 16.640 9.925 1.00 96.19 79 LEU A N 1
ATOM 632 C CA . LEU A 1 79 ? 5.023 17.566 10.883 1.00 96.19 79 LEU A CA 1
ATOM 633 C C . LEU A 1 79 ? 5.938 18.586 10.192 1.00 96.19 79 LEU A C 1
ATOM 635 O O . LEU A 1 79 ? 5.870 19.782 10.483 1.00 96.19 79 LEU A O 1
ATOM 639 N N . ALA A 1 80 ? 6.756 18.140 9.234 1.00 96.88 80 ALA A N 1
ATOM 640 C CA . ALA A 1 80 ? 7.613 19.027 8.454 1.00 96.88 80 ALA A CA 1
ATOM 641 C C . ALA A 1 80 ? 6.795 20.015 7.603 1.00 96.88 80 ALA A C 1
ATOM 643 O O . ALA A 1 80 ? 7.148 21.192 7.505 1.00 96.88 80 ALA A O 1
ATOM 644 N N . PHE A 1 81 ? 5.691 19.558 7.007 1.00 96.50 81 PHE A N 1
ATOM 645 C CA . PHE A 1 81 ? 4.756 20.406 6.270 1.00 96.50 81 PHE A CA 1
ATOM 646 C C . PHE A 1 81 ? 4.095 21.453 7.178 1.00 96.50 81 PHE A C 1
ATOM 648 O O . PHE A 1 81 ? 4.127 22.644 6.861 1.00 96.50 81 PHE A O 1
ATOM 655 N N . CYS A 1 82 ? 3.574 21.031 8.331 1.00 97.31 82 CYS A N 1
ATOM 656 C CA . CYS A 1 82 ? 2.966 21.899 9.335 1.00 97.31 82 CYS A CA 1
ATOM 657 C C . CYS A 1 82 ? 3.934 22.980 9.820 1.00 97.31 82 CYS A C 1
ATOM 659 O O . CYS A 1 82 ? 3.564 24.153 9.855 1.00 97.31 82 CYS A O 1
ATOM 661 N N . LYS A 1 83 ? 5.195 22.614 10.093 1.00 96.06 83 LYS A N 1
ATOM 662 C CA . LYS A 1 83 ? 6.249 23.560 10.487 1.00 96.06 83 LYS A CA 1
ATOM 663 C C . LYS A 1 83 ? 6.498 24.628 9.420 1.00 96.06 83 LYS A C 1
ATOM 665 O O . LYS A 1 83 ? 6.625 25.797 9.760 1.00 96.06 83 LYS A O 1
ATOM 670 N N . ARG A 1 84 ? 6.557 24.246 8.138 1.00 97.25 84 ARG A N 1
ATOM 671 C CA . ARG A 1 84 ? 6.803 25.191 7.030 1.00 97.25 84 ARG A CA 1
ATOM 672 C C . ARG A 1 84 ? 5.628 26.128 6.755 1.00 97.25 84 ARG A C 1
ATOM 674 O O . ARG A 1 84 ? 5.850 27.224 6.258 1.00 97.25 84 ARG A O 1
ATOM 681 N N . ARG A 1 85 ? 4.396 25.690 7.022 1.00 96.75 85 ARG A N 1
ATOM 682 C CA . ARG A 1 85 ? 3.172 26.452 6.715 1.00 96.75 85 ARG A CA 1
ATOM 683 C C . ARG A 1 85 ? 2.487 27.060 7.936 1.00 96.75 85 ARG A C 1
ATOM 685 O O . ARG A 1 85 ? 1.389 27.587 7.800 1.00 96.75 85 ARG A O 1
ATOM 692 N N . THR A 1 86 ? 3.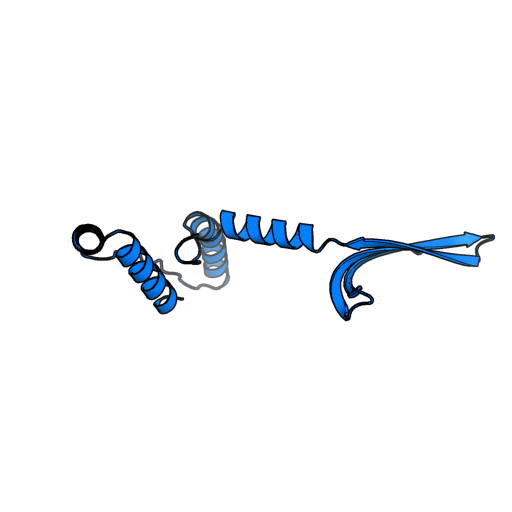096 26.959 9.117 1.00 95.19 86 THR A N 1
ATOM 693 C CA . THR A 1 86 ? 2.502 27.404 10.390 1.00 95.19 86 THR A CA 1
ATOM 694 C C . THR A 1 86 ? 1.107 26.797 10.615 1.00 95.19 86 THR A C 1
ATOM 696 O O . THR A 1 86 ? 0.196 27.433 11.138 1.00 95.19 86 THR A O 1
ATOM 699 N N . MET A 1 87 ? 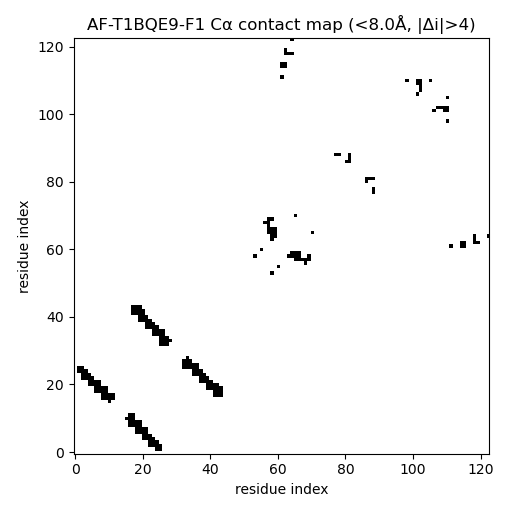0.930 25.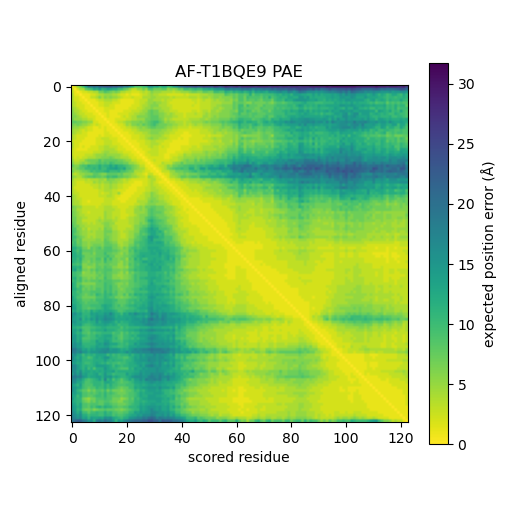543 10.192 1.00 96.69 87 MET A N 1
ATOM 700 C CA . MET A 1 87 ? -0.304 24.780 10.382 1.00 96.69 87 MET A CA 1
ATOM 701 C C . MET A 1 87 ? -0.168 23.843 11.581 1.00 96.69 87 MET A C 1
ATOM 703 O O . MET A 1 87 ? 0.937 23.475 11.977 1.00 96.69 87 MET A O 1
ATOM 707 N N . LYS A 1 88 ? -1.301 23.411 12.136 1.00 95.31 88 LYS A N 1
ATOM 708 C CA . LYS A 1 88 ? -1.360 22.370 13.170 1.00 95.31 88 LYS A CA 1
ATOM 709 C C . LYS A 1 88 ? -1.928 21.084 12.572 1.00 95.31 88 LYS A C 1
ATOM 711 O O . LYS A 1 88 ? -2.742 21.142 11.655 1.00 95.31 88 LYS A O 1
ATOM 716 N N . ALA A 1 89 ? -1.501 19.946 13.106 1.00 95.62 89 ALA A N 1
ATOM 717 C CA . ALA A 1 89 ? -2.066 18.634 12.812 1.00 95.62 89 ALA A CA 1
ATOM 718 C C . ALA A 1 89 ? -2.572 17.997 14.110 1.00 95.62 89 ALA A C 1
ATOM 720 O O . ALA A 1 89 ? -2.095 18.334 15.195 1.00 95.62 89 ALA A O 1
ATOM 721 N N . ALA A 1 90 ? -3.521 17.075 13.986 1.00 94.94 90 ALA A N 1
ATOM 722 C CA . ALA A 1 90 ? -4.047 16.277 15.084 1.00 94.94 90 ALA A CA 1
ATOM 723 C C . ALA A 1 90 ? -4.022 14.795 14.695 1.00 94.94 90 ALA A C 1
ATOM 725 O O . ALA A 1 90 ? -4.162 14.458 13.520 1.00 94.94 90 ALA A O 1
ATOM 726 N N . ILE A 1 91 ? -3.850 13.924 15.689 1.00 93.25 91 ILE A N 1
ATOM 727 C CA . ILE A 1 91 ? -4.014 12.475 15.547 1.00 93.25 91 ILE A CA 1
ATOM 728 C C . ILE A 1 91 ? -5.235 12.087 16.373 1.00 93.25 91 ILE A C 1
ATOM 730 O O . ILE A 1 91 ? -5.304 12.412 17.557 1.00 93.25 91 ILE A O 1
ATOM 734 N N . LEU A 1 92 ? -6.182 11.400 15.739 1.00 93.62 92 LEU A N 1
ATOM 735 C CA . LEU A 1 92 ? -7.347 10.825 16.397 1.00 93.62 92 LEU A CA 1
ATOM 736 C C . LEU A 1 92 ? -7.144 9.314 16.514 1.00 93.62 92 LEU A C 1
ATOM 738 O O . LEU A 1 92 ? -6.909 8.642 15.513 1.00 93.62 92 LEU A O 1
ATOM 742 N N . ALA A 1 93 ? -7.236 8.795 17.735 1.00 92.81 93 ALA A N 1
ATOM 743 C CA . ALA A 1 93 ? -7.281 7.365 17.999 1.00 92.81 93 ALA A CA 1
ATOM 744 C C . ALA A 1 93 ? -8.721 6.989 18.359 1.00 92.81 93 ALA A C 1
ATOM 746 O O . ALA A 1 93 ? -9.289 7.563 19.287 1.00 92.81 93 ALA A O 1
ATOM 747 N N . ILE A 1 94 ? -9.305 6.061 17.603 1.00 91.44 94 ILE A N 1
ATOM 748 C CA . ILE A 1 94 ? -10.668 5.561 17.803 1.00 91.44 94 ILE A CA 1
ATOM 749 C C . ILE A 1 94 ? -10.556 4.074 18.117 1.00 91.44 94 ILE A C 1
ATOM 751 O O . ILE A 1 94 ? -9.965 3.334 17.331 1.00 91.44 94 ILE A O 1
ATOM 755 N N . ASP A 1 95 ? -11.123 3.656 19.243 1.00 92.88 95 ASP A N 1
ATOM 756 C CA . ASP A 1 95 ? -11.268 2.245 19.590 1.00 92.88 95 ASP A CA 1
ATOM 757 C C . ASP A 1 95 ? -12.708 1.782 19.339 1.00 92.88 95 ASP A C 1
ATOM 759 O O . ASP A 1 95 ? -13.653 2.571 19.428 1.00 92.88 95 ASP A O 1
ATOM 763 N N . LEU A 1 96 ? -12.876 0.509 18.979 1.00 93.12 96 LEU A N 1
ATOM 764 C CA . LEU A 1 96 ? -14.192 -0.077 18.740 1.00 93.12 96 LEU A CA 1
ATOM 765 C C . LEU A 1 96 ? -14.706 -0.758 20.003 1.00 93.12 96 LEU A C 1
ATOM 767 O O . LEU A 1 96 ? -14.444 -1.940 20.252 1.00 93.12 96 LEU A O 1
ATOM 771 N N . ASP A 1 97 ? -15.513 -0.015 20.755 1.00 93.00 97 ASP A N 1
ATOM 772 C CA . ASP A 1 97 ? -16.177 -0.533 21.942 1.00 93.00 97 ASP A CA 1
ATOM 773 C C . ASP A 1 97 ? -16.955 -1.817 21.628 1.00 93.00 97 ASP A C 1
ATOM 775 O O . ASP A 1 97 ? -17.713 -1.912 20.660 1.00 93.00 97 ASP A O 1
ATOM 779 N N . ARG A 1 98 ? -16.798 -2.820 22.497 1.00 91.62 98 ARG A N 1
ATOM 780 C CA . ARG A 1 98 ? -17.507 -4.111 22.420 1.00 91.62 98 ARG A CA 1
ATOM 781 C C . ARG A 1 98 ? -17.282 -4.897 21.119 1.00 91.62 98 ARG A C 1
ATOM 783 O O . ARG A 1 98 ? -18.083 -5.778 20.807 1.00 91.62 98 ARG A O 1
ATOM 790 N N . PHE A 1 99 ? -16.174 -4.680 20.411 1.00 95.44 99 PHE A N 1
ATOM 791 C CA . PHE A 1 99 ? -15.839 -5.501 19.244 1.00 95.44 99 PHE A CA 1
ATOM 792 C C . PHE A 1 99 ? -15.634 -6.986 19.595 1.00 95.44 99 PHE A C 1
ATOM 794 O O . PHE A 1 99 ? -16.102 -7.870 18.881 1.00 95.44 99 PHE A O 1
ATOM 801 N N . LYS A 1 100 ? -15.002 -7.286 20.738 1.00 94.69 100 LYS A N 1
ATOM 802 C CA . LYS A 1 100 ? -14.758 -8.670 21.180 1.00 94.69 100 LYS A CA 1
ATOM 803 C C . LYS A 1 100 ? -16.051 -9.499 21.342 1.00 94.69 100 LYS A C 1
ATOM 805 O O . LYS A 1 100 ? -16.130 -10.548 20.712 1.00 94.69 100 LYS A O 1
ATOM 810 N N . PRO A 1 101 ? -17.096 -9.023 22.048 1.00 96.81 101 PRO A N 1
ATOM 811 C CA . PRO A 1 101 ? -18.404 -9.683 22.058 1.00 96.81 101 PRO A CA 1
ATOM 812 C C . PRO A 1 101 ? -19.012 -9.967 20.677 1.00 96.81 101 PRO A C 1
ATOM 814 O O . PRO A 1 101 ? -19.735 -10.948 20.528 1.00 96.81 101 PRO A O 1
ATOM 817 N N . VAL A 1 102 ? -18.746 -9.137 19.659 1.00 95.88 102 VAL A N 1
ATOM 818 C CA . VAL A 1 102 ? -19.214 -9.411 18.288 1.00 95.88 102 VAL A CA 1
ATOM 819 C C . VAL A 1 102 ? -18.519 -10.650 17.725 1.00 95.88 102 VAL A C 1
ATOM 821 O O . VAL A 1 102 ? -19.196 -11.529 17.194 1.00 95.88 102 VAL A O 1
ATOM 824 N N . ASN A 1 103 ? -17.197 -10.750 17.885 1.00 96.44 103 ASN A N 1
ATOM 825 C CA . ASN A 1 103 ? -16.444 -11.939 17.480 1.00 96.44 103 ASN A CA 1
ATOM 826 C C . ASN A 1 103 ? -16.899 -13.185 18.242 1.00 96.44 103 ASN A C 1
ATOM 828 O O . ASN A 1 103 ? -17.106 -14.226 17.626 1.00 96.44 103 ASN A O 1
ATOM 832 N N . ASP A 1 104 ? -17.088 -13.066 19.556 1.00 97.25 104 ASP A N 1
ATOM 833 C CA . ASP A 1 104 ? -17.424 -14.200 20.417 1.00 97.25 104 ASP A CA 1
ATOM 834 C C . ASP A 1 104 ? -18.842 -14.738 20.125 1.00 97.25 104 ASP A C 1
ATOM 836 O O . ASP A 1 104 ? -19.051 -15.950 20.121 1.00 97.25 104 ASP A O 1
ATOM 840 N N . ASN A 1 105 ? -19.809 -13.860 19.818 1.00 97.44 105 ASN A N 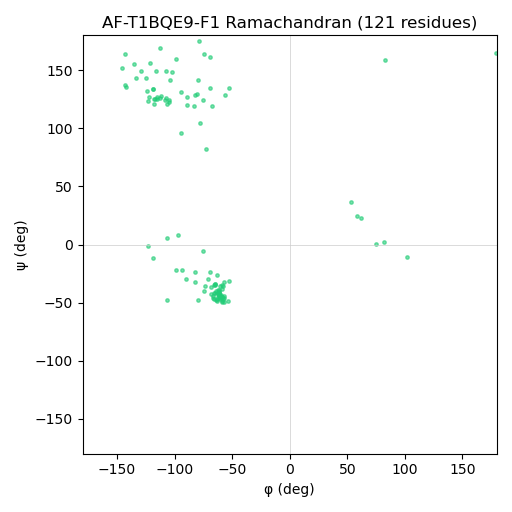1
ATOM 841 C CA . ASN A 1 105 ? -21.207 -14.253 19.592 1.00 97.44 105 ASN A CA 1
ATOM 842 C C . ASN A 1 105 ? -21.541 -14.593 18.131 1.00 97.44 105 ASN A C 1
ATOM 844 O O . ASN A 1 105 ? -22.454 -15.380 17.885 1.00 97.44 105 ASN A O 1
ATOM 848 N N . TYR A 1 106 ? -20.859 -13.975 17.162 1.00 96.06 106 TYR A N 1
ATOM 849 C CA . TYR A 1 106 ? -21.206 -14.079 15.736 1.00 96.06 106 TYR A CA 1
ATOM 850 C C . TYR A 1 106 ? -20.056 -14.595 14.859 1.00 96.06 106 TYR A C 1
ATOM 852 O O . TYR A 1 106 ? -20.231 -14.784 13.654 1.00 96.06 106 TYR A O 1
ATOM 860 N N . GLY A 1 107 ? -18.893 -14.858 15.456 1.00 96.69 107 GLY A N 1
ATOM 861 C CA . GLY A 1 107 ? -17.706 -15.372 14.786 1.00 96.69 107 GLY A CA 1
ATOM 862 C C . GLY A 1 107 ? -16.864 -14.295 14.098 1.00 96.69 107 GLY A C 1
ATOM 863 O O . GLY A 1 107 ? -17.336 -13.220 13.721 1.00 96.69 107 GLY A O 1
ATOM 864 N N . HIS A 1 108 ? -15.591 -14.628 13.872 1.00 96.44 108 HIS A N 1
ATOM 865 C CA . HIS A 1 108 ? -14.601 -13.721 13.281 1.00 96.44 108 HIS A CA 1
ATOM 866 C C . HIS A 1 108 ? -14.988 -13.199 11.893 1.00 96.44 108 HIS A C 1
ATOM 868 O O . HIS A 1 108 ? -14.766 -12.033 11.609 1.00 96.44 108 HIS A O 1
ATOM 874 N N . ILE A 1 109 ? -15.649 -14.004 11.054 1.00 97.38 109 ILE A N 1
ATOM 875 C CA . ILE A 1 109 ? -16.085 -13.569 9.714 1.00 97.38 109 ILE A CA 1
ATOM 876 C C . ILE A 1 109 ? -17.050 -12.373 9.800 1.00 97.38 109 ILE A C 1
ATOM 878 O O . ILE A 1 109 ? -17.036 -11.490 8.940 1.00 97.38 109 ILE A O 1
ATOM 882 N N . VAL A 1 110 ? -17.914 -12.335 10.819 1.00 96.88 110 VAL A N 1
ATOM 883 C CA . VAL A 1 110 ? -18.837 -11.212 11.034 1.00 96.88 110 VAL A CA 1
ATOM 884 C C . VAL A 1 110 ? -18.086 -9.997 11.574 1.00 96.88 110 VAL A C 1
ATOM 886 O O . VAL A 1 110 ? -18.334 -8.884 11.108 1.00 96.88 110 VAL A O 1
ATOM 889 N N . GLY A 1 111 ? -17.132 -10.202 12.485 1.00 97.19 111 GLY A N 1
ATOM 890 C CA . GLY A 1 111 ? -16.234 -9.144 12.949 1.00 97.19 111 GLY A CA 1
ATOM 891 C C . GLY A 1 111 ? -15.419 -8.512 11.821 1.00 97.19 111 GLY A C 1
ATOM 892 O O . GLY A 1 111 ? -15.380 -7.291 11.697 1.00 97.19 111 GLY A O 1
ATOM 893 N N . ASP A 1 112 ? -14.858 -9.325 10.934 1.00 97.69 112 ASP A N 1
ATOM 894 C CA . ASP A 1 112 ? -14.098 -8.884 9.764 1.00 97.69 112 ASP A CA 1
ATOM 895 C C . ASP A 1 112 ? -14.952 -8.022 8.829 1.00 97.69 112 ASP A C 1
ATOM 897 O O . ASP A 1 112 ? -14.541 -6.937 8.410 1.00 97.69 112 ASP A O 1
ATOM 901 N N . LYS A 1 113 ? -16.193 -8.448 8.560 1.00 97.31 113 LYS A N 1
ATOM 902 C CA . LYS A 1 113 ? -17.156 -7.649 7.784 1.00 97.31 113 LYS A CA 1
ATOM 903 C C . LYS A 1 113 ? -17.483 -6.325 8.469 1.00 97.31 113 LYS A C 1
ATOM 905 O O . LYS A 1 113 ? -17.589 -5.302 7.791 1.00 97.31 113 LYS A O 1
ATOM 910 N N . LEU A 1 114 ? -17.644 -6.324 9.793 1.00 96.12 114 LEU A N 1
ATOM 911 C CA . LEU A 1 114 ? -17.872 -5.103 10.564 1.00 96.12 114 LEU A CA 1
ATOM 912 C C . LEU A 1 114 ? -16.689 -4.134 10.412 1.00 96.12 114 LEU A C 1
ATOM 914 O O . LEU A 1 114 ? -16.915 -2.961 10.108 1.00 96.12 114 LEU A O 1
ATOM 918 N N . LEU A 1 115 ? -15.451 -4.623 10.541 1.00 96.56 115 LEU A N 1
ATOM 919 C CA . LEU A 1 115 ? -14.236 -3.827 10.338 1.00 96.56 115 LEU A CA 1
ATOM 920 C C . LEU A 1 115 ? -14.154 -3.260 8.917 1.00 96.56 115 LEU A C 1
ATOM 922 O O . LEU A 1 115 ? -13.878 -2.075 8.747 1.00 96.56 115 LEU A O 1
ATOM 926 N N . GLN A 1 116 ? -14.467 -4.060 7.897 1.00 97.25 116 GLN A N 1
ATOM 927 C CA . GLN A 1 116 ? -14.503 -3.608 6.503 1.00 97.25 116 GLN A CA 1
ATOM 928 C C . GLN A 1 116 ? -15.538 -2.504 6.257 1.00 97.25 116 GLN A C 1
ATOM 930 O O . GLN A 1 116 ? -15.273 -1.553 5.521 1.00 97.25 116 GLN A O 1
ATOM 935 N N . VAL A 1 117 ? -16.728 -2.606 6.857 1.00 96.69 117 VAL A N 1
ATOM 936 C CA . VAL A 1 117 ? -17.764 -1.567 6.743 1.00 96.69 117 VAL A CA 1
ATOM 937 C C . VAL A 1 117 ? -17.335 -0.289 7.461 1.00 96.69 117 VAL A C 1
ATOM 939 O O . VAL A 1 117 ? -17.515 0.798 6.915 1.00 96.69 117 VAL A O 1
ATOM 942 N N . LEU A 1 118 ? -16.758 -0.404 8.657 1.00 95.31 118 LEU A N 1
ATOM 943 C CA . LEU A 1 118 ? -16.222 0.736 9.403 1.00 95.31 118 LEU A CA 1
ATOM 944 C C . LEU A 1 118 ? -15.112 1.444 8.631 1.00 95.31 118 LEU A C 1
ATOM 946 O O . LEU A 1 118 ? -15.160 2.660 8.479 1.00 95.31 118 LEU A O 1
ATOM 950 N N . ALA A 1 119 ? -14.176 0.684 8.070 1.00 95.56 119 ALA A N 1
ATOM 951 C CA . ALA A 1 119 ? -13.105 1.216 7.244 1.00 95.56 119 ALA A CA 1
ATOM 952 C C . ALA A 1 119 ? -13.634 2.020 6.051 1.00 95.56 119 ALA A C 1
ATOM 954 O O . ALA A 1 119 ? -13.205 3.148 5.832 1.00 95.56 119 ALA A O 1
ATOM 955 N N . LYS A 1 120 ? -14.636 1.491 5.337 1.00 95.56 120 LYS A N 1
ATOM 956 C CA . LYS A 1 120 ? -15.291 2.196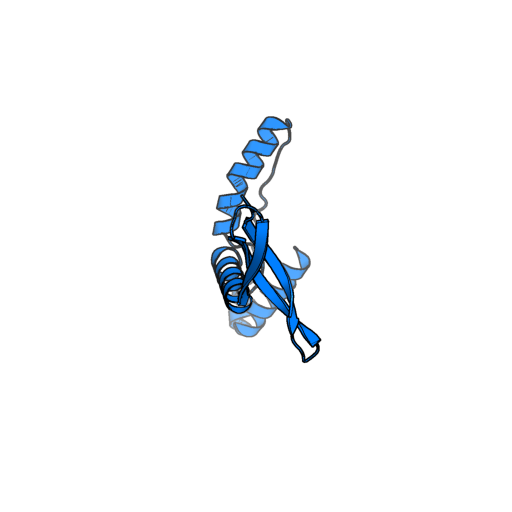 4.222 1.00 95.56 120 LYS A CA 1
ATOM 957 C C . LYS A 1 120 ? -16.018 3.475 4.636 1.00 95.56 120 LYS A C 1
ATOM 959 O O . LYS A 1 120 ? -16.215 4.336 3.794 1.00 95.56 120 LYS A O 1
ATOM 964 N N . ARG A 1 121 ? -16.473 3.581 5.887 1.00 94.75 121 ARG A N 1
ATOM 965 C CA . ARG A 1 121 ? -17.146 4.785 6.405 1.00 94.75 121 ARG A CA 1
ATOM 966 C C . ARG A 1 121 ? -16.167 5.867 6.855 1.00 94.75 121 ARG A C 1
ATOM 968 O O . ARG A 1 121 ? -16.573 7.018 6.961 1.00 94.75 121 ARG A O 1
ATOM 975 N N . LEU A 1 122 ? -14.935 5.483 7.187 1.00 88.56 122 LEU A N 1
ATOM 976 C CA . LEU A 1 122 ? -13.882 6.392 7.645 1.00 88.56 122 LEU A CA 1
ATOM 977 C C . LEU A 1 122 ? -12.971 6.882 6.508 1.00 88.56 122 LEU A C 1
ATOM 979 O O . LEU A 1 122 ? -12.309 7.902 6.691 1.00 88.56 122 LEU A O 1
ATOM 983 N N . ALA A 1 123 ? -12.907 6.145 5.394 1.00 81.38 123 ALA A N 1
ATOM 984 C CA . ALA A 1 123 ? -12.176 6.511 4.178 1.00 81.38 123 ALA A CA 1
ATOM 985 C C . ALA A 1 123 ? -12.869 7.641 3.405 1.00 81.38 123 ALA A C 1
ATOM 987 O O . ALA A 1 123 ? -12.133 8.511 2.887 1.00 81.38 123 ALA A O 1
#

Organism: NCBI:txid410659